Protein AF-A0A9D9ZGE2-F1 (afdb_monomer_lite)

Foldseek 3Di:
DPPDDDWDWDKDFPDWDDDVFKIKTKIFTFTPVPWDADPVRDTDTDGGPWIKIWIWGDDPNDTDTPDIDTDDDPPDPPPPPDPPPPDPPDDDDDDDDDDDDDDDDDDDDDDDDDDDDDDDDDDDDDDDDDD

Structure (mmCIF, N/CA/C/O backbone):
data_AF-A0A9D9ZGE2-F1
#
_entry.id   AF-A0A9D9ZGE2-F1
#
loop_
_atom_site.group_PDB
_atom_site.id
_atom_site.type_symbol
_atom_site.label_atom_id
_atom_site.label_alt_id
_atom_site.label_comp_id
_atom_site.label_asym_id
_atom_site.label_entity_id
_atom_site.label_seq_id
_atom_site.pdbx_PDB_ins_code
_atom_site.Cartn_x
_atom_site.Cartn_y
_atom_site.Cartn_z
_atom_site.occupancy
_atom_site.B_iso_or_equiv
_atom_site.auth_seq_id
_atom_site.auth_comp_id
_atom_site.auth_asym_id
_atom_site.auth_atom_id
_atom_site.pdbx_PDB_model_num
ATOM 1 N N . PRO A 1 1 ? 7.849 -29.480 -13.359 1.00 67.81 1 PRO A N 1
ATOM 2 C CA . PRO A 1 1 ? 6.973 -28.349 -12.963 1.00 67.81 1 PRO A CA 1
ATOM 3 C C . PRO A 1 1 ? 7.719 -27.047 -13.257 1.00 67.81 1 PRO A C 1
ATOM 5 O O . PRO A 1 1 ? 8.902 -26.982 -12.942 1.00 67.81 1 PRO A O 1
ATOM 8 N N . LEU A 1 2 ? 7.077 -26.053 -13.877 1.00 56.00 2 LEU A N 1
ATOM 9 C CA . LEU A 1 2 ? 7.633 -24.700 -13.924 1.00 56.00 2 LEU A CA 1
ATOM 10 C C . LEU A 1 2 ? 7.489 -24.118 -12.517 1.00 56.00 2 LEU A C 1
ATOM 12 O O . LEU A 1 2 ? 6.386 -23.777 -12.095 1.00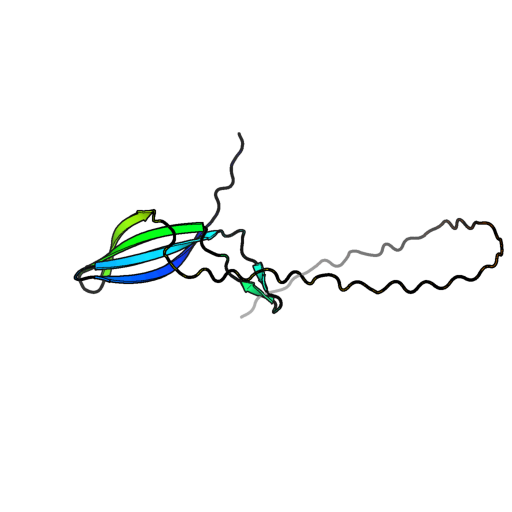 56.00 2 LEU A O 1
ATOM 16 N N . THR A 1 3 ? 8.574 -24.093 -11.751 1.00 73.38 3 THR A N 1
ATOM 17 C CA . THR A 1 3 ? 8.599 -23.390 -10.469 1.00 73.38 3 THR A CA 1
ATOM 18 C C . THR A 1 3 ? 8.658 -21.900 -10.783 1.00 73.38 3 THR A C 1
ATOM 20 O O . THR A 1 3 ? 9.728 -21.370 -11.071 1.00 73.38 3 THR A O 1
ATOM 23 N N . GLY A 1 4 ? 7.501 -21.240 -10.833 1.00 77.44 4 GLY A N 1
ATOM 24 C CA . GLY A 1 4 ? 7.446 -19.792 -11.005 1.00 77.44 4 GLY A CA 1
ATOM 25 C C . GLY A 1 4 ? 8.129 -19.103 -9.827 1.00 77.44 4 GLY A C 1
ATOM 26 O O . GLY A 1 4 ? 7.852 -19.438 -8.674 1.00 77.44 4 GLY A O 1
ATOM 27 N N . ILE A 1 5 ? 9.025 -18.160 -10.114 1.00 78.69 5 ILE A N 1
ATOM 28 C CA . ILE A 1 5 ? 9.553 -17.257 -9.092 1.00 78.69 5 ILE A CA 1
ATOM 29 C C . ILE A 1 5 ? 8.397 -16.392 -8.575 1.00 78.69 5 ILE A C 1
ATOM 31 O O . ILE A 1 5 ? 7.647 -15.812 -9.360 1.00 78.69 5 ILE A O 1
ATOM 35 N N . VAL A 1 6 ? 8.208 -16.345 -7.256 1.00 79.88 6 VAL A N 1
ATOM 36 C CA . VAL A 1 6 ? 7.264 -15.404 -6.643 1.00 79.88 6 VAL A CA 1
ATOM 37 C C . VAL A 1 6 ? 8.016 -14.089 -6.446 1.00 79.88 6 VAL A C 1
ATOM 39 O O . VAL A 1 6 ? 9.022 -14.095 -5.736 1.00 79.88 6 VAL A O 1
ATOM 42 N N . PRO A 1 7 ? 7.580 -12.979 -7.064 1.00 82.94 7 PRO A N 1
ATOM 43 C CA . PRO A 1 7 ? 8.262 -11.701 -6.912 1.00 82.94 7 PRO A CA 1
ATOM 44 C C . PRO A 1 7 ? 8.157 -11.183 -5.474 1.00 82.94 7 PRO A C 1
ATOM 46 O O . PRO A 1 7 ? 7.100 -11.263 -4.839 1.00 82.94 7 PRO A O 1
ATOM 49 N N . THR A 1 8 ? 9.259 -10.622 -4.980 1.00 91.25 8 THR A N 1
ATOM 50 C CA . THR A 1 8 ? 9.308 -9.897 -3.706 1.00 91.25 8 THR A CA 1
ATOM 51 C C . THR A 1 8 ? 8.859 -8.459 -3.927 1.00 91.25 8 THR A C 1
ATOM 53 O O . THR A 1 8 ? 9.272 -7.822 -4.896 1.00 91.25 8 THR A O 1
ATOM 56 N N . TYR A 1 9 ? 8.045 -7.941 -3.008 1.00 93.81 9 TYR A N 1
ATOM 57 C CA . TYR A 1 9 ? 7.539 -6.575 -3.064 1.00 93.81 9 TYR A CA 1
ATOM 58 C C . TYR A 1 9 ? 7.930 -5.759 -1.838 1.00 93.81 9 TYR A C 1
ATOM 60 O O . TYR A 1 9 ? 7.831 -6.246 -0.709 1.00 93.81 9 TYR A O 1
ATOM 68 N N . THR A 1 10 ? 8.252 -4.488 -2.070 1.00 94.31 10 THR A N 1
ATOM 69 C CA . THR A 1 10 ? 8.412 -3.474 -1.023 1.00 94.31 10 THR A CA 1
ATOM 70 C C . THR A 1 10 ? 7.162 -2.588 -0.990 1.00 94.31 10 THR A C 1
ATOM 72 O O . THR A 1 10 ? 6.855 -1.956 -2.002 1.00 94.31 10 THR A O 1
ATOM 75 N N . PRO A 1 11 ? 6.398 -2.544 0.116 1.00 95.19 11 PRO A N 1
ATOM 76 C CA . PRO A 1 11 ? 5.238 -1.665 0.223 1.00 95.19 11 PRO A CA 1
ATOM 77 C C . PRO A 1 11 ? 5.664 -0.214 0.480 1.00 95.19 11 PRO A C 1
ATOM 79 O O . PRO A 1 11 ? 6.529 0.035 1.317 1.00 95.19 11 PRO A O 1
ATOM 82 N N . ASP A 1 12 ? 4.991 0.732 -0.167 1.00 95.06 12 ASP A N 1
ATOM 83 C CA . ASP A 1 12 ? 5.158 2.169 0.045 1.00 95.06 12 ASP A CA 1
ATOM 84 C C . ASP A 1 12 ? 3.798 2.876 0.181 1.00 95.06 12 ASP A C 1
ATOM 86 O O . ASP A 1 12 ? 2.838 2.586 -0.539 1.00 95.06 12 ASP A O 1
ATOM 90 N N . VAL A 1 13 ? 3.681 3.797 1.139 1.00 95.88 13 VAL A N 1
ATOM 91 C CA . VAL A 1 13 ? 2.424 4.503 1.426 1.00 95.88 13 VAL A CA 1
ATOM 92 C C . VAL A 1 13 ? 2.351 5.770 0.582 1.00 95.88 13 VAL A C 1
ATOM 94 O O . VAL A 1 13 ? 2.889 6.809 0.945 1.00 95.88 13 VAL A O 1
ATOM 97 N N . ILE A 1 14 ? 1.587 5.713 -0.505 1.00 94.75 14 ILE A N 1
ATOM 98 C CA . ILE A 1 14 ? 1.497 6.812 -1.478 1.00 94.75 14 ILE A CA 1
ATOM 99 C C . ILE A 1 14 ? 0.396 7.831 -1.158 1.00 94.75 14 ILE A C 1
ATOM 101 O O . ILE A 1 14 ? 0.409 8.955 -1.659 1.00 94.75 14 ILE A O 1
ATOM 105 N N . LYS A 1 15 ? -0.609 7.452 -0.356 1.00 94.81 15 LYS A N 1
ATOM 106 C CA . LYS A 1 15 ? -1.697 8.362 0.035 1.00 94.81 15 LYS A CA 1
ATOM 107 C C . LYS A 1 15 ? -2.238 8.034 1.415 1.00 94.81 15 LYS A C 1
ATOM 109 O O . LYS A 1 15 ? -2.516 6.880 1.726 1.00 94.81 15 LYS A O 1
ATOM 114 N N . VAL A 1 16 ? -2.493 9.075 2.204 1.00 96.12 16 VAL A N 1
ATOM 115 C CA . VAL A 1 16 ? -3.126 8.981 3.524 1.00 96.12 16 VAL A CA 1
ATOM 116 C C . VAL A 1 16 ? -4.351 9.884 3.559 1.00 96.12 16 VAL A C 1
ATOM 118 O O . VAL A 1 16 ? -4.280 11.061 3.216 1.00 96.12 16 VAL A O 1
ATOM 121 N N . GLN A 1 17 ? -5.492 9.340 3.973 1.00 95.12 17 GLN A N 1
ATOM 122 C CA . GLN A 1 17 ? -6.753 10.070 4.079 1.00 95.12 17 GLN A CA 1
ATOM 123 C C . GLN A 1 17 ? -7.374 9.832 5.450 1.00 95.12 17 GLN A C 1
ATOM 125 O O . GLN A 1 17 ? -7.795 8.719 5.764 1.00 95.12 17 GLN A O 1
ATOM 130 N N . LYS A 1 18 ? -7.480 10.882 6.263 1.00 95.19 18 LYS A N 1
ATOM 131 C CA . LYS A 1 18 ? -8.202 10.820 7.538 1.00 95.19 18 LYS A CA 1
ATOM 132 C C . LYS A 1 18 ? -9.694 11.046 7.292 1.00 95.19 18 LYS A C 1
ATOM 134 O O . LYS A 1 18 ? -10.080 11.993 6.613 1.00 95.19 18 LYS A O 1
ATOM 139 N N . LYS A 1 19 ? -10.529 10.168 7.837 1.00 89.44 19 LYS A N 1
ATOM 140 C CA . LYS A 1 19 ? -11.995 10.252 7.846 1.00 89.44 19 LYS A CA 1
ATOM 141 C C . LYS A 1 19 ? -12.464 10.195 9.298 1.00 89.44 19 LYS A C 1
ATOM 143 O O . LYS A 1 19 ? -11.734 9.714 10.160 1.00 89.44 19 LYS A O 1
ATOM 148 N N . SER A 1 20 ? -13.669 10.686 9.585 1.00 83.44 20 SER A N 1
ATOM 149 C CA . SER A 1 20 ? -14.212 10.644 10.950 1.00 83.44 20 SER A CA 1
ATOM 150 C C . SER A 1 20 ? -14.229 9.196 11.468 1.00 83.44 20 SER A C 1
ATOM 152 O O . SER A 1 20 ? -14.977 8.365 10.956 1.00 83.44 20 SER A O 1
ATOM 154 N N . GLY A 1 21 ? -13.337 8.883 12.415 1.00 84.56 21 GLY A N 1
ATOM 155 C CA . GLY A 1 21 ? -13.178 7.559 13.030 1.00 84.56 21 GLY A CA 1
ATOM 156 C C . GLY A 1 21 ? -12.291 6.540 12.294 1.00 84.56 21 GLY A C 1
ATOM 157 O O . GLY A 1 21 ? -12.186 5.406 12.763 1.00 84.56 21 GLY A O 1
ATOM 158 N N . ALA A 1 22 ? -11.655 6.888 11.167 1.00 93.69 22 ALA A N 1
ATOM 159 C CA . ALA A 1 22 ? -10.780 5.962 10.436 1.00 93.69 22 ALA A CA 1
ATOM 160 C C . ALA A 1 22 ? -9.690 6.667 9.611 1.00 93.69 22 ALA A C 1
ATOM 162 O O . ALA A 1 22 ? -9.874 7.780 9.124 1.00 93.69 22 ALA A O 1
ATOM 163 N N . VAL A 1 23 ? -8.576 5.978 9.366 1.00 97.31 23 VAL A N 1
ATOM 164 C CA . VAL A 1 23 ? -7.529 6.416 8.429 1.00 97.31 23 VAL A CA 1
ATOM 165 C C . VAL A 1 23 ? -7.487 5.448 7.258 1.00 97.31 23 VAL A C 1
ATOM 167 O O . VAL A 1 23 ? -7.398 4.244 7.453 1.00 97.31 23 VAL A O 1
ATOM 170 N N . VAL A 1 24 ? -7.564 5.954 6.035 1.00 96.69 24 VAL A N 1
ATOM 171 C CA . VAL A 1 24 ? -7.462 5.152 4.815 1.00 96.69 24 VAL A CA 1
ATOM 172 C C . VAL A 1 24 ? -6.098 5.403 4.184 1.00 96.69 24 VAL A C 1
ATOM 174 O O . VAL A 1 24 ? -5.799 6.530 3.789 1.00 96.69 24 VAL A O 1
ATOM 177 N N . LEU A 1 25 ? -5.289 4.354 4.088 1.00 97.31 25 LEU A N 1
ATOM 178 C CA . LEU A 1 25 ? -4.017 4.335 3.377 1.00 97.31 25 LEU A CA 1
ATOM 179 C C . LEU A 1 25 ? -4.227 3.758 1.978 1.00 97.31 25 LEU A C 1
ATOM 181 O O . LEU A 1 25 ? -4.898 2.736 1.826 1.00 97.31 25 LEU A O 1
ATOM 185 N N . THR A 1 26 ? -3.616 4.377 0.977 1.00 97.06 26 THR A N 1
ATOM 186 C CA . THR A 1 26 ? -3.322 3.721 -0.297 1.00 97.06 26 THR A CA 1
ATOM 187 C C . THR A 1 26 ? -1.847 3.354 -0.278 1.00 97.06 26 THR A C 1
ATOM 189 O O . THR A 1 26 ? -1.002 4.219 -0.053 1.00 97.06 26 THR A O 1
ATOM 192 N N . VAL A 1 27 ? -1.559 2.077 -0.493 1.00 97.50 27 VAL A N 1
ATOM 193 C CA . VAL A 1 27 ? -0.216 1.498 -0.490 1.00 97.50 27 VAL A CA 1
ATOM 194 C C . VAL A 1 27 ? 0.081 0.999 -1.894 1.00 97.50 27 VAL A C 1
ATOM 196 O O . VAL A 1 27 ? -0.695 0.203 -2.421 1.00 97.50 27 VAL A O 1
ATOM 199 N N . GLY A 1 28 ? 1.163 1.479 -2.495 1.00 96.69 28 GLY A N 1
ATOM 200 C CA . GLY A 1 28 ? 1.743 0.903 -3.702 1.00 96.69 28 GLY A CA 1
ATOM 201 C C . GLY A 1 28 ? 2.727 -0.205 -3.331 1.00 96.69 28 GLY A C 1
ATOM 202 O O . GLY A 1 28 ? 3.393 -0.119 -2.305 1.00 96.69 28 GLY A O 1
ATOM 203 N N . TYR A 1 29 ? 2.817 -1.257 -4.134 1.00 95.69 29 TYR A N 1
ATOM 204 C CA . TYR A 1 29 ? 3.834 -2.295 -3.986 1.00 95.69 29 TYR A CA 1
ATOM 205 C C . TYR A 1 29 ? 4.835 -2.180 -5.130 1.00 95.69 29 TYR A C 1
ATOM 207 O O . TYR A 1 29 ? 4.459 -2.220 -6.299 1.00 95.69 29 TYR A O 1
ATOM 215 N N . LEU A 1 30 ? 6.103 -2.028 -4.763 1.00 94.38 30 LEU A N 1
ATOM 216 C CA . LEU A 1 30 ? 7.231 -1.870 -5.671 1.00 94.38 30 LEU A CA 1
ATOM 217 C C . LEU A 1 30 ? 7.857 -3.238 -5.935 1.00 94.38 30 LEU A C 1
ATOM 219 O O . LEU A 1 30 ? 8.252 -3.919 -4.983 1.00 94.38 30 LEU A O 1
ATOM 223 N N . ALA A 1 31 ? 7.926 -3.651 -7.200 1.00 92.19 31 ALA A N 1
ATOM 224 C CA . ALA A 1 31 ? 8.548 -4.914 -7.584 1.00 92.19 31 ALA A CA 1
ATOM 225 C C . ALA A 1 31 ? 10.069 -4.851 -7.352 1.00 92.19 31 ALA A C 1
ATOM 227 O O . ALA A 1 31 ? 10.740 -3.911 -7.780 1.00 92.19 31 ALA A O 1
ATOM 228 N N . GLY A 1 32 ? 10.619 -5.829 -6.627 1.00 89.31 32 GLY A N 1
ATOM 229 C CA . GLY A 1 32 ? 12.019 -5.799 -6.186 1.00 89.31 32 GLY A CA 1
ATOM 230 C C . GLY A 1 32 ? 13.059 -5.923 -7.305 1.00 89.31 32 GLY A C 1
ATOM 231 O O . GLY A 1 32 ? 14.210 -5.559 -7.102 1.00 89.31 32 GLY A O 1
ATOM 232 N N . ASP A 1 33 ? 12.668 -6.410 -8.478 1.00 89.19 33 ASP A N 1
ATOM 233 C CA . ASP A 1 33 ? 13.524 -6.631 -9.647 1.00 89.19 33 ASP A CA 1
ATOM 234 C C . ASP A 1 33 ? 13.640 -5.409 -10.577 1.00 89.19 33 ASP A C 1
ATOM 236 O O . ASP A 1 33 ? 14.413 -5.450 -11.528 1.00 89.19 33 ASP A O 1
ATOM 240 N N . GLN A 1 34 ? 12.900 -4.327 -10.306 1.00 88.44 34 GLN A N 1
ATOM 241 C CA . GLN A 1 34 ? 12.807 -3.145 -11.179 1.00 88.44 34 GLN A CA 1
ATOM 242 C C . GLN A 1 34 ? 13.557 -1.908 -10.645 1.00 88.44 34 GLN A C 1
ATOM 244 O O . GLN A 1 34 ? 13.406 -0.810 -11.175 1.00 88.44 34 GLN A O 1
ATOM 249 N N . TRP A 1 35 ? 14.354 -2.053 -9.585 1.00 91.44 35 TRP A N 1
ATOM 250 C CA . TRP A 1 35 ? 15.197 -0.966 -9.083 1.00 91.44 35 TRP A CA 1
ATOM 251 C C . TRP A 1 35 ? 16.324 -0.653 -10.071 1.00 91.44 35 TRP A C 1
ATOM 253 O O . TRP A 1 35 ? 17.021 -1.558 -10.527 1.00 91.44 35 TRP A O 1
ATOM 263 N N . ALA A 1 36 ? 16.525 0.629 -10.368 1.00 92.56 36 ALA A N 1
ATOM 264 C CA . ALA A 1 36 ? 17.507 1.085 -11.349 1.00 92.56 36 ALA A CA 1
ATOM 265 C C . ALA A 1 36 ? 18.457 2.119 -10.743 1.00 92.56 36 ALA A C 1
ATOM 267 O O . ALA A 1 36 ? 18.110 2.789 -9.777 1.00 92.56 36 ALA A O 1
ATOM 268 N N . GLN A 1 37 ? 19.646 2.267 -11.321 1.00 95.94 37 GLN A N 1
ATOM 269 C CA . GLN A 1 37 ? 20.587 3.317 -10.944 1.00 95.94 37 GLN A CA 1
ATOM 270 C C . GLN A 1 37 ? 20.414 4.521 -11.882 1.00 95.94 37 GLN A C 1
ATOM 272 O O . GLN A 1 37 ? 20.353 4.340 -13.099 1.00 95.94 37 GLN A O 1
ATOM 277 N N . ASN A 1 38 ? 20.313 5.739 -11.343 1.00 93.81 38 ASN A N 1
ATOM 278 C CA . ASN A 1 38 ? 20.327 6.956 -12.161 1.00 93.81 38 ASN A CA 1
ATOM 279 C C . ASN A 1 38 ? 21.762 7.317 -12.608 1.00 93.81 38 ASN A C 1
ATOM 281 O O . ASN A 1 38 ? 22.738 6.676 -12.220 1.00 93.81 38 ASN A O 1
ATOM 285 N N . SER A 1 39 ? 21.906 8.374 -13.411 1.00 93.88 39 SER A N 1
ATOM 286 C CA . SER A 1 39 ? 23.209 8.867 -13.890 1.00 93.88 39 SER A CA 1
ATOM 287 C C . SER A 1 39 ? 24.157 9.342 -12.783 1.00 93.88 39 SER A C 1
ATOM 289 O O . SER A 1 39 ? 25.354 9.469 -13.021 1.00 93.88 39 SER A O 1
ATOM 291 N N . GLU A 1 40 ? 23.632 9.626 -11.593 1.00 94.81 40 GLU A N 1
ATOM 292 C CA . GLU A 1 40 ? 24.388 10.087 -10.423 1.00 94.81 40 GLU A CA 1
ATOM 293 C C . GLU A 1 40 ? 24.859 8.915 -9.545 1.00 94.81 40 GLU A C 1
ATOM 295 O O . GLU A 1 40 ? 25.644 9.106 -8.619 1.00 94.81 40 GLU A O 1
ATOM 300 N N . GLY A 1 41 ? 24.444 7.687 -9.872 1.00 93.88 41 GLY A N 1
ATOM 301 C CA . GLY A 1 41 ? 24.792 6.488 -9.120 1.00 93.88 41 GLY A CA 1
ATOM 302 C C . GLY A 1 41 ? 23.784 6.116 -8.026 1.00 93.88 41 GLY A C 1
ATOM 303 O O . GLY A 1 41 ? 24.001 5.121 -7.329 1.00 93.88 41 GLY A O 1
ATOM 304 N N . ASP A 1 42 ? 22.675 6.843 -7.886 1.00 96.00 42 ASP A N 1
ATOM 305 C CA . ASP A 1 42 ? 21.663 6.566 -6.868 1.00 96.00 42 ASP A CA 1
ATOM 306 C C . ASP A 1 42 ? 20.668 5.500 -7.316 1.00 96.00 42 ASP A C 1
ATOM 308 O O . ASP A 1 42 ? 20.244 5.451 -8.473 1.00 96.00 42 ASP A O 1
ATOM 312 N N . MET A 1 43 ? 20.239 4.678 -6.359 1.00 93.50 43 MET A N 1
ATOM 313 C CA . MET A 1 43 ? 19.172 3.705 -6.567 1.00 93.50 43 MET A CA 1
ATOM 314 C C . MET A 1 43 ? 17.812 4.409 -6.594 1.00 93.50 43 MET A C 1
ATOM 316 O O . MET A 1 43 ? 17.352 4.953 -5.590 1.00 93.50 43 MET A O 1
ATOM 320 N N . VAL A 1 44 ? 17.147 4.349 -7.742 1.00 93.50 44 VAL A N 1
ATOM 321 C CA . VAL A 1 44 ? 15.803 4.868 -7.979 1.00 93.50 44 VAL A CA 1
ATOM 322 C C . VAL A 1 44 ? 14.794 3.730 -7.877 1.00 93.50 44 VAL A C 1
ATOM 324 O O . VAL A 1 44 ? 14.922 2.685 -8.522 1.00 93.50 44 VAL A O 1
ATOM 327 N N . ALA A 1 45 ? 13.781 3.950 -7.042 1.00 91.62 45 ALA A N 1
ATOM 328 C CA . ALA A 1 45 ? 12.668 3.033 -6.871 1.00 91.62 45 ALA A CA 1
ATOM 329 C C . ALA A 1 45 ? 11.777 3.005 -8.130 1.00 91.62 45 ALA A C 1
ATOM 331 O O . ALA A 1 45 ? 11.533 4.062 -8.718 1.00 91.62 45 ALA A O 1
ATOM 332 N N . PRO A 1 46 ? 11.256 1.831 -8.533 1.00 92.81 46 PRO A N 1
ATOM 333 C CA . PRO A 1 46 ? 10.309 1.739 -9.640 1.00 92.81 46 PRO A CA 1
ATOM 334 C C . PRO A 1 46 ? 8.951 2.349 -9.271 1.00 92.81 46 PRO A C 1
ATOM 336 O O . PRO A 1 46 ? 8.666 2.618 -8.103 1.00 92.81 46 PRO A O 1
ATOM 339 N N . GLU A 1 47 ? 8.071 2.505 -10.259 1.00 91.38 47 GLU A N 1
ATOM 340 C CA . GLU A 1 47 ? 6.664 2.791 -9.979 1.00 91.38 47 GLU A CA 1
ATOM 341 C C . GLU A 1 47 ? 5.943 1.546 -9.414 1.00 91.38 47 GLU A C 1
ATOM 343 O O . GLU A 1 47 ? 6.278 0.413 -9.778 1.00 91.38 47 GLU A O 1
ATOM 348 N N . PRO A 1 48 ? 4.937 1.717 -8.535 1.00 93.81 48 PRO A N 1
ATOM 349 C CA . PRO A 1 48 ? 4.154 0.592 -8.038 1.00 93.81 48 PRO A CA 1
ATOM 350 C C . PRO A 1 48 ? 3.331 -0.096 -9.136 1.00 93.81 48 PRO A C 1
ATOM 352 O O . PRO A 1 48 ? 2.609 0.565 -9.879 1.00 93.81 48 PRO A O 1
ATOM 355 N N . ASP A 1 49 ? 3.341 -1.432 -9.171 1.00 93.00 49 ASP A N 1
ATOM 356 C CA . ASP A 1 49 ? 2.536 -2.234 -10.115 1.00 93.00 49 ASP A CA 1
ATOM 357 C C . ASP A 1 49 ? 1.196 -2.710 -9.515 1.00 93.00 49 ASP A C 1
ATOM 359 O O . ASP A 1 49 ? 0.270 -3.119 -10.222 1.00 93.00 49 ASP A O 1
ATOM 363 N N . LYS A 1 50 ? 1.079 -2.648 -8.186 1.00 94.44 50 LYS A N 1
ATOM 364 C CA . LYS A 1 50 ? -0.061 -3.116 -7.397 1.00 94.44 50 LYS A CA 1
ATOM 365 C C . LYS A 1 50 ? -0.397 -2.101 -6.329 1.00 94.44 50 LYS A C 1
ATOM 367 O O . LYS A 1 50 ? 0.485 -1.529 -5.693 1.00 94.44 50 LYS A O 1
ATOM 372 N N . TYR A 1 51 ? -1.690 -1.960 -6.059 1.00 96.75 51 TYR A N 1
ATOM 373 C CA . TYR A 1 51 ? -2.181 -1.034 -5.052 1.00 96.75 51 TYR A CA 1
ATOM 374 C C . TYR A 1 51 ? -3.138 -1.722 -4.082 1.00 96.75 51 TYR A C 1
ATOM 376 O O . TYR A 1 51 ? -4.029 -2.482 -4.472 1.00 96.75 51 TYR A O 1
ATOM 384 N N . MET A 1 52 ? -2.974 -1.421 -2.796 1.00 97.62 52 MET A N 1
ATOM 385 C CA . MET A 1 52 ? -3.864 -1.859 -1.726 1.00 97.62 52 MET A CA 1
ATOM 386 C C . MET A 1 52 ? -4.417 -0.655 -0.978 1.00 97.62 52 MET A C 1
ATOM 388 O O . MET A 1 52 ? -3.716 0.309 -0.679 1.00 97.62 52 MET A O 1
ATOM 392 N N . LYS A 1 53 ? -5.694 -0.729 -0.631 1.00 97.38 53 LYS A N 1
ATOM 393 C CA . LYS A 1 53 ? -6.371 0.205 0.256 1.00 97.38 53 LYS A CA 1
ATOM 394 C C . LYS A 1 53 ? -6.479 -0.431 1.636 1.00 97.38 53 LYS A C 1
ATOM 396 O O . LYS A 1 53 ? -7.176 -1.434 1.807 1.00 97.38 53 LYS A O 1
ATOM 401 N N . ILE A 1 54 ? -5.814 0.168 2.616 1.00 98.12 54 ILE A N 1
ATOM 402 C CA . ILE A 1 54 ? -5.826 -0.281 4.007 1.00 98.12 54 ILE A CA 1
ATOM 403 C C . ILE A 1 54 ? -6.635 0.715 4.828 1.00 98.12 54 ILE A C 1
ATOM 405 O O . ILE A 1 54 ? -6.323 1.901 4.863 1.00 98.12 54 ILE A O 1
ATOM 409 N N . THR A 1 55 ? -7.675 0.241 5.506 1.00 97.56 55 THR A N 1
ATOM 410 C CA . THR A 1 55 ? -8.433 1.062 6.456 1.00 97.56 55 THR A CA 1
ATOM 411 C C . THR A 1 55 ? -7.953 0.741 7.857 1.00 97.56 55 THR A C 1
ATOM 413 O O . THR A 1 55 ? -7.996 -0.416 8.273 1.00 97.56 55 THR A O 1
ATOM 416 N N . LEU A 1 56 ? -7.538 1.762 8.590 1.00 97.94 56 LEU A N 1
ATOM 417 C CA . LEU A 1 56 ? -7.134 1.703 9.982 1.00 97.94 56 LEU A CA 1
ATOM 418 C C . LEU A 1 56 ? -8.229 2.296 10.868 1.00 97.94 56 LEU A C 1
ATOM 420 O O . LEU A 1 56 ? -8.860 3.293 10.505 1.00 97.94 56 LEU A O 1
ATOM 424 N N . ARG A 1 57 ? -8.418 1.712 12.050 1.00 96.31 57 ARG A N 1
ATOM 425 C CA . ARG A 1 57 ? -9.235 2.273 13.127 1.00 96.31 57 ARG A CA 1
ATOM 426 C C . ARG A 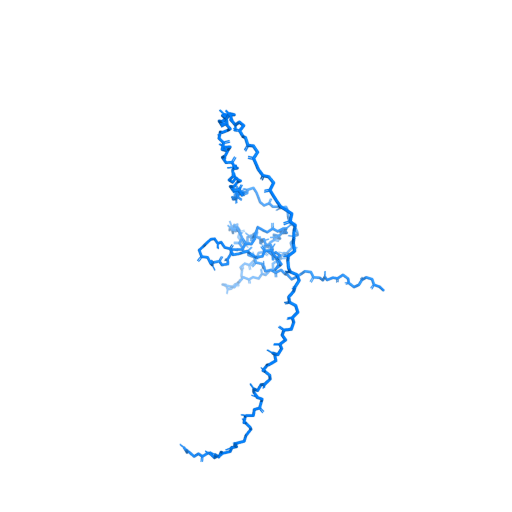1 57 ? -8.323 2.693 14.269 1.00 96.31 57 ARG A C 1
ATOM 428 O O . ARG A 1 57 ? -7.479 1.908 14.694 1.00 96.31 57 ARG A O 1
ATOM 435 N N . GLU A 1 58 ? -8.515 3.909 14.756 1.00 93.88 58 GLU A N 1
ATOM 436 C CA . GLU A 1 58 ? -7.857 4.370 15.973 1.00 93.88 58 GLU A CA 1
ATOM 437 C C . GLU A 1 58 ? -8.608 3.837 17.197 1.00 93.88 58 GLU A C 1
ATOM 439 O O . GLU A 1 58 ? -9.839 3.906 17.269 1.00 93.88 58 GLU A O 1
ATOM 444 N N . LYS A 1 59 ? -7.868 3.281 18.150 1.00 94.19 59 LYS A N 1
ATOM 445 C CA . LYS A 1 59 ? -8.369 2.877 19.459 1.00 94.19 59 LYS A CA 1
ATOM 446 C C . LYS A 1 59 ? -7.252 3.073 20.476 1.00 94.19 59 LYS A C 1
ATOM 448 O O . LYS A 1 59 ? -6.147 2.582 20.266 1.00 94.19 59 LYS A O 1
ATOM 453 N N . ASP A 1 60 ? -7.546 3.790 21.557 1.00 93.38 60 ASP A N 1
ATOM 454 C CA . ASP A 1 60 ? -6.610 4.035 22.662 1.00 93.38 60 ASP A CA 1
ATOM 455 C C . ASP A 1 60 ? -5.249 4.602 22.185 1.00 93.38 60 ASP A C 1
ATOM 457 O O . ASP A 1 60 ? -4.185 4.184 22.635 1.00 93.38 60 ASP A O 1
ATOM 461 N N . GLY A 1 61 ? -5.274 5.518 21.204 1.00 90.56 61 GLY A N 1
ATOM 462 C CA . GLY A 1 61 ? -4.077 6.132 20.605 1.00 90.56 61 GLY A CA 1
ATOM 463 C C . GLY A 1 61 ? -3.264 5.218 19.675 1.00 90.56 61 GLY A C 1
ATOM 464 O O . GLY A 1 61 ? -2.238 5.639 19.146 1.00 90.56 61 GLY A O 1
ATOM 465 N N . SER A 1 62 ? -3.717 3.982 19.451 1.00 95.19 62 SER A N 1
ATOM 466 C CA . SER A 1 62 ? -3.099 3.008 18.548 1.00 95.19 62 SER A CA 1
ATOM 467 C C . SER A 1 62 ? -3.943 2.799 17.292 1.00 95.19 62 SER A C 1
ATOM 469 O O . SER A 1 62 ? -5.171 2.892 17.324 1.00 95.19 62 SER A O 1
ATOM 471 N N . TYR A 1 63 ? -3.294 2.477 16.173 1.00 96.00 63 TYR A N 1
ATOM 472 C CA . TYR A 1 63 ? -3.974 2.158 14.918 1.00 96.00 63 TYR A CA 1
ATOM 473 C C . TYR A 1 63 ? -4.018 0.651 14.686 1.00 96.00 63 TYR A C 1
ATOM 475 O O . TYR A 1 63 ? -2.995 -0.027 14.731 1.00 96.00 63 TYR A O 1
ATOM 483 N N . TYR A 1 64 ? -5.204 0.144 14.366 1.00 97.06 64 TYR A N 1
ATOM 484 C CA . TYR A 1 64 ? -5.435 -1.261 14.051 1.00 97.06 64 TYR A CA 1
ATOM 485 C C . TYR A 1 64 ? -5.954 -1.403 12.628 1.00 97.06 64 TYR A C 1
ATOM 487 O O . TYR A 1 64 ? -6.800 -0.621 12.189 1.00 97.06 64 TYR A O 1
ATOM 495 N N . ILE A 1 65 ? -5.487 -2.425 11.913 1.00 97.25 65 ILE A N 1
ATOM 496 C CA . ILE A 1 65 ? -5.981 -2.734 10.572 1.00 97.25 65 ILE A CA 1
ATOM 497 C C . ILE A 1 65 ? -7.424 -3.232 10.682 1.00 97.25 65 ILE A C 1
ATOM 499 O O . ILE A 1 65 ? -7.695 -4.279 11.261 1.00 97.25 65 ILE A O 1
ATOM 503 N N . ASN A 1 66 ? -8.352 -2.470 10.110 1.00 96.88 66 ASN A N 1
ATOM 504 C CA . ASN A 1 66 ? -9.765 -2.823 10.016 1.00 96.88 66 ASN A CA 1
ATOM 505 C C . ASN A 1 66 ? -10.070 -3.578 8.711 1.00 96.88 66 ASN A C 1
ATOM 507 O O . ASN A 1 66 ? -10.919 -4.462 8.703 1.00 96.88 66 ASN A O 1
ATOM 511 N N . SER A 1 67 ? -9.412 -3.231 7.599 1.00 97.62 67 SER A N 1
ATOM 512 C CA . SER A 1 67 ? -9.584 -3.928 6.314 1.00 97.62 67 SER A CA 1
ATOM 513 C C . SER A 1 67 ? -8.391 -3.732 5.382 1.00 97.62 67 SER A C 1
ATOM 515 O O . SER A 1 67 ? -7.823 -2.641 5.361 1.00 97.62 67 SER A O 1
ATOM 517 N N . ILE A 1 68 ? -8.117 -4.720 4.528 1.00 98.00 68 ILE A N 1
ATOM 518 C CA . ILE A 1 68 ? -7.187 -4.628 3.392 1.00 98.00 68 ILE A CA 1
ATOM 519 C C . ILE A 1 68 ? -7.948 -5.039 2.131 1.00 98.00 68 ILE A C 1
ATOM 521 O O . ILE A 1 68 ? -8.634 -6.060 2.130 1.00 98.00 68 ILE A O 1
ATOM 525 N N . GLN A 1 69 ? -7.874 -4.226 1.080 1.00 97.81 69 GLN A N 1
ATOM 526 C CA . GLN A 1 69 ? -8.555 -4.473 -0.192 1.00 97.81 69 GLN A CA 1
ATOM 527 C C . GLN A 1 69 ? -7.631 -4.106 -1.349 1.00 97.81 69 GLN A C 1
ATOM 529 O O . GLN A 1 69 ? -6.999 -3.053 -1.298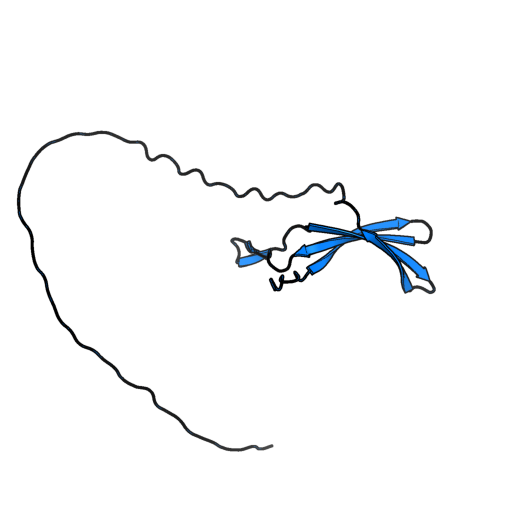 1.00 97.81 69 GLN A O 1
ATOM 534 N N . ALA A 1 70 ? -7.602 -4.912 -2.410 1.00 96.75 70 ALA A N 1
ATOM 535 C CA . ALA A 1 70 ? -7.003 -4.480 -3.669 1.00 96.75 70 ALA A CA 1
ATOM 536 C C . ALA A 1 70 ? -7.738 -3.238 -4.195 1.00 96.75 70 ALA A C 1
ATOM 538 O O . ALA A 1 70 ? -8.954 -3.100 -4.033 1.00 96.75 70 ALA A O 1
ATOM 539 N N . THR A 1 71 ? -6.996 -2.317 -4.798 1.00 95.50 71 THR A N 1
ATOM 540 C CA . THR A 1 71 ? -7.544 -1.109 -5.418 1.00 95.50 71 THR A CA 1
ATOM 541 C C . THR A 1 71 ? -6.813 -0.834 -6.724 1.00 95.50 71 THR A C 1
ATOM 543 O O . THR A 1 71 ? -5.711 -1.327 -6.943 1.00 95.50 71 THR A O 1
ATOM 546 N N . SER A 1 72 ? -7.430 -0.054 -7.604 1.00 92.62 72 SER A N 1
ATOM 547 C CA . SER A 1 72 ? -6.738 0.508 -8.760 1.00 92.62 72 SER A CA 1
ATOM 548 C C . SER A 1 72 ? -5.709 1.552 -8.321 1.00 92.62 72 SER A C 1
ATOM 550 O O . SER A 1 72 ? -5.795 2.080 -7.204 1.00 92.62 72 SER A O 1
ATOM 552 N N . SER A 1 73 ? -4.779 1.871 -9.226 1.00 89.00 73 SER A N 1
ATOM 553 C CA . SER A 1 73 ? -3.886 3.020 -9.068 1.00 89.00 73 SER A CA 1
ATOM 554 C C . SER A 1 73 ? -4.702 4.276 -8.738 1.00 89.00 73 SER A C 1
ATOM 556 O O . SER A 1 73 ? -5.785 4.464 -9.312 1.00 89.00 73 SER A O 1
ATOM 558 N N . PRO A 1 74 ? -4.273 5.098 -7.764 1.00 84.25 74 PRO A N 1
ATOM 559 C CA . PRO A 1 74 ? -4.914 6.381 -7.538 1.00 84.25 74 PRO A CA 1
ATOM 560 C C . PRO A 1 74 ? -4.709 7.286 -8.757 1.00 84.25 74 PRO A C 1
ATOM 562 O O . PRO A 1 74 ? -3.728 7.159 -9.480 1.00 84.25 74 PRO A O 1
ATOM 565 N N . GLU A 1 75 ? -5.602 8.255 -8.951 1.00 79.38 75 GLU A N 1
ATOM 566 C CA . GLU A 1 75 ? -5.367 9.341 -9.907 1.00 79.38 75 GLU A CA 1
ATOM 567 C C . GLU A 1 75 ? -4.284 10.279 -9.353 1.00 79.38 75 GLU A C 1
ATOM 569 O O . GLU A 1 75 ? -4.554 11.334 -8.780 1.00 79.38 75 GLU A O 1
ATOM 574 N N . THR A 1 76 ? -3.038 9.830 -9.425 1.00 62.59 76 THR A N 1
ATOM 575 C CA . THR A 1 76 ? -1.833 10.617 -9.186 1.00 62.59 76 THR A CA 1
ATOM 576 C C . THR A 1 76 ? -1.147 10.790 -10.528 1.00 62.59 76 THR A C 1
ATOM 578 O O . THR A 1 76 ? -1.038 9.824 -11.279 1.00 62.59 76 THR A O 1
ATOM 581 N N . ALA A 1 77 ? -0.705 12.004 -10.849 1.00 52.19 77 ALA A N 1
ATOM 582 C CA . ALA A 1 77 ? 0.104 12.225 -12.038 1.00 52.19 77 ALA A CA 1
ATOM 583 C C . ALA A 1 77 ? 1.356 11.335 -11.946 1.00 52.19 77 ALA A C 1
ATOM 585 O O . ALA A 1 77 ? 2.200 11.554 -11.079 1.00 52.19 77 ALA A O 1
ATOM 586 N N . THR A 1 78 ? 1.424 10.296 -12.780 1.00 55.59 78 THR A N 1
ATOM 587 C CA . THR A 1 78 ? 2.633 9.490 -12.979 1.00 55.59 78 THR A CA 1
ATOM 588 C C . THR A 1 78 ? 3.704 10.422 -13.534 1.00 55.59 78 THR A C 1
ATOM 590 O O . THR A 1 78 ? 3.507 11.072 -14.566 1.00 55.59 78 THR A O 1
ATOM 593 N N . THR A 1 79 ? 4.819 10.555 -12.818 1.00 55.12 79 THR A N 1
ATOM 594 C CA . THR A 1 79 ? 6.011 11.193 -13.376 1.00 55.12 79 THR A CA 1
ATOM 595 C C . THR A 1 79 ? 6.688 10.135 -14.228 1.00 55.12 79 THR A C 1
ATOM 597 O O . THR A 1 79 ? 7.639 9.485 -13.804 1.00 55.12 79 THR A O 1
ATOM 600 N N . ALA A 1 80 ? 6.177 9.954 -15.444 1.00 52.78 80 ALA A N 1
ATOM 601 C CA . ALA A 1 80 ? 6.901 9.239 -16.475 1.00 52.78 80 ALA A CA 1
ATOM 602 C C . ALA A 1 80 ? 8.177 10.039 -16.774 1.00 52.78 80 ALA A C 1
ATOM 604 O O . ALA A 1 80 ? 8.143 11.041 -17.493 1.00 52.78 80 ALA A O 1
ATOM 605 N N . VAL A 1 81 ? 9.309 9.623 -16.202 1.00 50.25 81 VAL A N 1
ATOM 606 C CA . VAL A 1 81 ? 10.615 10.046 -16.705 1.00 50.25 81 VAL A CA 1
ATOM 607 C C . VAL A 1 81 ? 10.754 9.371 -18.062 1.00 50.25 81 VAL A C 1
ATOM 609 O O . VAL A 1 81 ? 11.075 8.189 -18.159 1.00 50.25 81 VAL A O 1
ATOM 612 N N . GLN A 1 82 ? 10.398 10.101 -19.119 1.00 47.12 82 GLN A N 1
ATOM 613 C CA . GLN A 1 82 ? 10.618 9.633 -20.479 1.00 47.12 82 GLN A CA 1
ATOM 614 C C . GLN A 1 82 ? 12.119 9.365 -20.640 1.00 47.12 82 GLN A C 1
ATOM 616 O O . GLN A 1 82 ? 12.913 10.243 -20.286 1.00 47.12 82 GLN A O 1
ATOM 621 N N . PRO A 1 83 ? 12.538 8.201 -21.168 1.00 48.72 83 PRO A N 1
ATOM 622 C CA . PRO A 1 83 ? 13.912 8.056 -21.607 1.00 48.72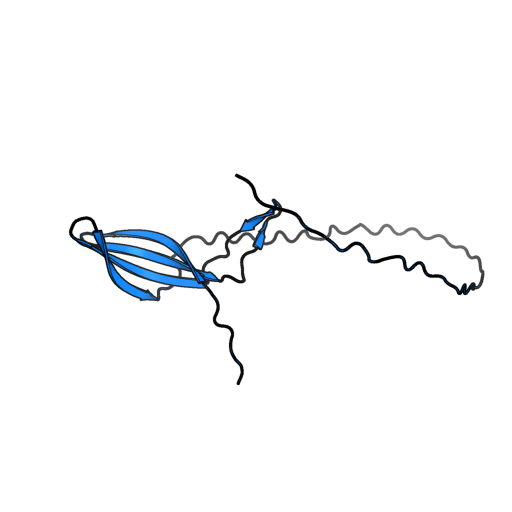 83 PRO A CA 1
ATOM 623 C C . PRO A 1 83 ? 14.142 9.120 -22.678 1.00 48.72 83 PRO A C 1
ATOM 625 O O . PRO A 1 83 ? 13.477 9.124 -23.718 1.00 48.72 83 PRO A O 1
ATOM 628 N N . VAL A 1 84 ? 15.045 10.060 -22.402 1.00 48.94 84 VAL A N 1
ATOM 629 C CA . VAL A 1 84 ? 15.509 11.004 -23.413 1.00 48.94 84 VAL A CA 1
ATOM 630 C C . VAL A 1 84 ? 16.223 10.150 -24.450 1.00 48.94 84 VAL A C 1
ATOM 632 O O . VAL A 1 84 ? 17.331 9.671 -24.230 1.00 48.94 84 VAL A O 1
ATOM 635 N N . THR A 1 85 ? 15.532 9.856 -25.547 1.00 48.03 85 THR A N 1
ATOM 636 C CA . THR A 1 85 ? 16.167 9.265 -26.717 1.00 48.03 85 THR A CA 1
ATOM 637 C C . THR A 1 85 ? 17.025 10.379 -27.294 1.00 48.03 85 THR A C 1
ATOM 639 O O . THR A 1 85 ? 16.501 11.280 -27.947 1.00 48.03 85 THR A O 1
ATOM 642 N N . GLU A 1 86 ? 18.324 10.378 -26.990 1.00 53.81 86 GLU A N 1
ATOM 643 C CA . GLU A 1 86 ? 19.276 11.163 -27.767 1.00 53.81 86 GLU A CA 1
ATOM 644 C C . GLU A 1 86 ? 19.189 10.655 -29.207 1.00 53.81 86 GLU A C 1
ATOM 646 O O . GLU A 1 86 ? 19.618 9.548 -29.534 1.00 53.81 86 GLU A O 1
ATOM 651 N N . ALA A 1 87 ? 18.529 11.433 -30.063 1.00 46.94 87 ALA A N 1
ATOM 652 C CA . ALA A 1 87 ? 18.552 11.196 -31.491 1.00 46.94 87 ALA A CA 1
ATOM 653 C C . ALA A 1 87 ? 20.019 11.272 -31.951 1.00 46.94 87 ALA A C 1
ATOM 655 O O . ALA A 1 87 ? 20.704 12.237 -31.597 1.00 46.94 87 ALA A O 1
ATOM 656 N N . PRO A 1 88 ? 20.528 10.302 -32.728 1.00 48.59 88 PRO A N 1
ATOM 657 C CA . PRO A 1 88 ? 21.833 10.454 -33.342 1.00 48.59 88 PRO A CA 1
ATOM 658 C C . PRO A 1 88 ? 21.757 11.638 -34.309 1.00 48.59 88 PRO A C 1
ATOM 660 O O . PRO A 1 88 ? 21.030 11.600 -35.300 1.00 48.59 88 PRO A O 1
ATOM 663 N N . THR A 1 89 ? 22.482 12.708 -33.990 1.00 46.12 89 THR A N 1
ATOM 664 C CA . THR A 1 89 ? 22.718 13.824 -34.904 1.00 46.12 89 THR A CA 1
ATOM 665 C C . THR A 1 89 ? 23.354 13.265 -36.175 1.00 46.12 89 THR A C 1
ATOM 667 O O . THR A 1 89 ? 24.483 12.773 -36.141 1.00 46.12 89 THR A O 1
ATOM 670 N N . GLU A 1 90 ? 22.608 13.322 -37.282 1.00 44.34 90 GLU A N 1
ATOM 671 C CA . GLU A 1 90 ? 23.105 13.082 -38.635 1.00 44.34 90 GLU A CA 1
ATOM 672 C C . GLU A 1 90 ? 24.375 13.908 -38.864 1.00 44.34 90 GLU A C 1
ATOM 674 O O . GLU A 1 90 ? 24.360 15.141 -38.862 1.00 44.34 90 GLU A O 1
ATOM 679 N N . VAL A 1 91 ? 25.489 13.212 -39.068 1.00 51.19 91 VAL A N 1
ATOM 680 C CA . VAL A 1 91 ? 26.670 13.782 -39.712 1.00 51.19 91 VAL A CA 1
ATOM 681 C C . VAL A 1 91 ? 26.301 14.096 -41.166 1.00 51.19 91 VAL A C 1
ATOM 683 O O . VAL A 1 91 ? 25.872 13.187 -41.877 1.00 51.19 91 VAL A O 1
ATOM 686 N N . PRO A 1 92 ? 26.437 15.346 -41.643 1.00 45.47 92 PRO A N 1
ATOM 687 C CA . PRO A 1 92 ? 26.123 15.656 -43.026 1.00 45.47 92 PRO A CA 1
ATOM 688 C C . PRO A 1 92 ? 27.181 15.042 -43.947 1.00 45.47 92 PRO A C 1
ATOM 690 O O . PRO A 1 92 ? 28.373 15.350 -43.855 1.00 45.47 92 PRO A O 1
ATOM 693 N N . GLU A 1 93 ? 26.722 14.193 -44.864 1.00 43.03 93 GLU A N 1
ATOM 694 C CA . GLU A 1 93 ? 27.498 13.741 -46.010 1.00 43.03 93 GLU A CA 1
ATOM 695 C C . GLU A 1 93 ? 27.906 14.956 -46.853 1.00 43.03 93 GLU A C 1
ATOM 697 O O . GLU A 1 93 ? 27.073 15.664 -47.419 1.00 43.03 93 GLU A O 1
ATOM 702 N N . THR A 1 94 ? 29.210 15.204 -46.956 1.00 40.97 94 THR A N 1
ATOM 703 C CA . THR A 1 94 ? 29.775 16.038 -48.019 1.00 40.97 94 THR A CA 1
ATOM 704 C C . THR A 1 94 ? 30.596 15.147 -48.936 1.00 40.97 94 THR A C 1
ATOM 706 O O . THR A 1 94 ? 31.657 14.643 -48.578 1.00 40.97 94 THR A O 1
ATOM 709 N N . ALA A 1 95 ? 30.059 14.932 -50.134 1.00 44.47 95 ALA A N 1
ATOM 710 C CA . ALA A 1 95 ? 30.743 14.275 -51.231 1.00 44.47 95 ALA A CA 1
ATOM 711 C C . ALA A 1 95 ? 31.946 15.111 -51.698 1.00 44.47 95 ALA A C 1
ATOM 713 O O . ALA A 1 95 ? 31.813 16.308 -51.953 1.00 44.47 95 ALA A O 1
ATOM 714 N N . SER A 1 96 ? 33.099 14.470 -51.894 1.00 41.50 96 SER A N 1
ATOM 715 C CA . SER A 1 96 ? 34.125 14.951 -52.821 1.00 41.50 96 SER A CA 1
ATOM 716 C C . SER A 1 96 ? 34.954 13.777 -53.338 1.00 41.50 96 SER A C 1
ATOM 718 O O . SER A 1 96 ? 35.551 13.024 -52.574 1.00 41.50 96 SER A O 1
ATOM 720 N N . SER A 1 97 ? 34.921 13.615 -54.657 1.00 43.91 97 SER A N 1
ATOM 721 C CA . SER A 1 97 ? 35.552 12.557 -55.441 1.00 43.91 97 SER A CA 1
ATOM 722 C C . SER A 1 97 ? 36.950 12.984 -55.892 1.00 43.91 97 SER A C 1
ATOM 724 O O . SER A 1 97 ? 37.088 14.080 -56.432 1.00 43.91 97 SER A O 1
ATOM 726 N N . ALA A 1 98 ? 37.952 12.107 -55.769 1.00 40.28 98 ALA A N 1
ATOM 727 C CA . ALA A 1 98 ? 39.146 12.107 -56.622 1.00 40.28 98 ALA A CA 1
ATOM 728 C C . ALA A 1 98 ? 39.848 10.734 -56.601 1.00 40.28 98 ALA A C 1
ATOM 730 O O . ALA A 1 98 ? 40.174 10.201 -55.543 1.00 40.28 98 ALA A O 1
ATOM 731 N N . GLU A 1 99 ? 40.052 10.188 -57.802 1.00 38.19 99 GLU A N 1
ATOM 732 C CA . GLU A 1 99 ? 40.829 8.993 -58.149 1.00 38.19 99 GLU A CA 1
ATOM 733 C C . GLU A 1 99 ? 42.292 9.044 -57.674 1.00 38.19 99 GLU A C 1
ATOM 735 O O . GLU A 1 99 ? 42.929 10.092 -57.751 1.00 38.19 99 GLU A O 1
ATOM 740 N N . ALA A 1 100 ? 42.869 7.890 -57.317 1.00 35.62 100 ALA A N 1
ATOM 741 C CA . ALA A 1 100 ? 43.885 7.194 -58.127 1.00 35.62 100 ALA A CA 1
ATOM 742 C C . ALA A 1 100 ? 44.548 6.046 -57.340 1.00 35.62 100 ALA A C 1
ATOM 744 O O . ALA A 1 100 ? 44.738 6.103 -56.129 1.00 35.62 100 ALA A O 1
ATOM 745 N N . ALA A 1 101 ? 44.868 4.990 -58.084 1.00 39.91 101 ALA A N 1
ATOM 746 C CA . ALA A 1 101 ? 45.363 3.682 -57.673 1.00 39.91 101 ALA A CA 1
ATOM 747 C C . ALA A 1 101 ? 46.708 3.669 -56.920 1.00 39.91 101 ALA A C 1
ATOM 749 O O . ALA A 1 101 ? 47.574 4.494 -57.192 1.00 39.91 101 ALA A O 1
ATOM 750 N N . SER A 1 102 ? 46.937 2.625 -56.109 1.00 38.50 102 SER A N 1
ATOM 751 C CA . SER A 1 102 ? 48.109 1.748 -56.283 1.00 38.50 102 SER A CA 1
ATOM 752 C C . SER A 1 102 ? 47.992 0.450 -55.471 1.00 38.50 102 SER A C 1
ATOM 754 O O . SER A 1 102 ? 47.656 0.457 -54.290 1.00 38.50 102 SER A O 1
ATOM 756 N N . GLU A 1 103 ? 48.301 -0.656 -56.146 1.00 41.75 103 GLU A N 1
ATOM 757 C CA . GLU A 1 103 ? 48.521 -2.020 -55.652 1.00 41.75 103 GLU A CA 1
ATOM 758 C C . GLU A 1 103 ? 49.453 -2.105 -54.433 1.00 41.75 103 GLU A C 1
ATOM 760 O O . GLU A 1 103 ? 50.471 -1.417 -54.389 1.00 41.75 103 GLU A O 1
ATOM 765 N N . THR A 1 104 ? 49.214 -3.054 -53.519 1.00 36.44 104 THR A N 1
ATOM 766 C CA . THR A 1 104 ? 50.041 -4.279 -53.390 1.00 36.44 104 THR A CA 1
ATOM 767 C C . THR A 1 104 ? 49.500 -5.249 -52.328 1.00 36.44 104 THR A C 1
ATOM 769 O O . THR A 1 104 ? 48.728 -4.900 -51.442 1.00 36.44 104 THR A O 1
ATOM 772 N N . GLN A 1 105 ? 49.859 -6.510 -52.540 1.00 42.91 105 GLN A N 1
ATOM 773 C CA . GLN A 1 105 ? 49.327 -7.775 -52.031 1.00 42.91 105 GLN A CA 1
ATOM 774 C C . GLN A 1 105 ? 49.846 -8.183 -50.619 1.00 42.91 105 GLN A C 1
ATOM 776 O O . GLN A 1 105 ? 50.569 -7.407 -50.000 1.00 42.91 105 GLN A O 1
ATOM 781 N N . PRO A 1 106 ? 49.428 -9.352 -50.073 1.00 49.94 106 PRO A N 1
ATOM 782 C CA . PRO A 1 106 ? 49.273 -9.602 -48.638 1.00 49.94 106 PRO A CA 1
ATOM 783 C C . PRO A 1 106 ? 50.481 -10.288 -47.969 1.00 49.94 106 PRO A C 1
ATOM 785 O O . PRO A 1 106 ? 51.477 -10.579 -48.617 1.00 49.94 106 PRO A O 1
ATOM 788 N N . VAL A 1 107 ? 50.259 -10.641 -46.693 1.00 37.84 107 VAL A N 1
ATOM 789 C CA . VAL A 1 107 ? 50.944 -11.586 -45.783 1.00 37.84 107 VAL A CA 1
ATOM 790 C C . VAL A 1 107 ? 51.936 -11.003 -44.773 1.00 37.84 107 VAL A C 1
ATOM 792 O O . VAL A 1 107 ? 52.943 -10.398 -45.120 1.00 37.84 107 VAL A O 1
ATOM 795 N N . SER A 1 108 ? 51.699 -11.304 -43.495 1.00 47.28 108 SER A N 1
ATOM 796 C CA . SER A 1 108 ? 52.602 -12.167 -42.723 1.00 47.28 108 SER A CA 1
ATOM 797 C C . SER A 1 108 ? 51.866 -12.733 -41.512 1.00 47.28 108 SER A C 1
ATOM 799 O O . SER A 1 108 ? 51.444 -12.012 -40.613 1.00 47.28 108 SER A O 1
ATOM 801 N N . ASP A 1 109 ? 51.692 -14.047 -41.577 1.00 44.75 109 ASP A N 1
ATOM 802 C CA . ASP A 1 109 ? 51.491 -14.954 -40.457 1.00 44.75 109 ASP A CA 1
ATOM 803 C C . ASP A 1 109 ? 52.735 -14.916 -39.549 1.00 44.75 109 ASP A C 1
ATOM 805 O O . ASP A 1 109 ? 53.853 -14.716 -40.032 1.00 44.75 109 ASP A O 1
ATOM 809 N N . GLY A 1 110 ? 52.540 -15.058 -38.240 1.00 44.47 110 GLY A N 1
ATOM 810 C CA . GLY A 1 110 ? 53.563 -14.782 -37.230 1.00 44.47 110 GLY A CA 1
ATOM 811 C C . GLY A 1 110 ? 53.223 -15.379 -35.869 1.00 44.47 110 GLY A C 1
ATOM 812 O O . GLY A 1 110 ? 53.005 -14.655 -34.906 1.00 44.47 110 GLY A O 1
ATOM 813 N N . THR A 1 111 ? 53.130 -16.706 -35.866 1.00 40.03 111 THR A N 1
ATOM 814 C CA . THR A 1 111 ? 53.272 -17.685 -34.777 1.00 40.03 111 THR A CA 1
ATOM 815 C C . THR A 1 111 ? 54.126 -17.287 -33.562 1.00 40.03 111 THR A C 1
ATOM 817 O O . THR A 1 111 ? 55.145 -16.616 -33.701 1.00 40.03 111 THR A O 1
ATOM 820 N N . ASP A 1 112 ? 53.752 -17.913 -32.434 1.00 38.44 112 ASP A N 1
ATOM 821 C CA . ASP A 1 112 ? 54.524 -18.189 -31.207 1.00 38.44 112 ASP A CA 1
ATOM 822 C C . ASP A 1 112 ? 54.820 -17.005 -30.283 1.00 38.44 112 ASP A C 1
ATOM 824 O O . ASP A 1 112 ? 55.138 -15.907 -30.709 1.00 38.44 112 ASP A O 1
ATOM 828 N N . ALA A 1 113 ? 54.882 -17.147 -28.966 1.00 41.12 113 ALA A N 1
ATOM 829 C CA . ALA A 1 113 ? 54.535 -18.170 -27.984 1.00 41.12 113 ALA A CA 1
ATOM 830 C C . ALA A 1 113 ? 55.013 -17.587 -26.644 1.00 41.12 113 ALA A C 1
ATOM 832 O O . ALA A 1 113 ? 55.818 -16.654 -26.614 1.00 41.12 113 ALA A O 1
ATOM 833 N N . SER A 1 114 ? 54.654 -18.275 -25.565 1.00 49.09 114 SER A N 1
ATOM 834 C CA . SER A 1 114 ? 55.296 -18.215 -24.246 1.00 49.09 114 SER A CA 1
ATOM 835 C C . SER A 1 114 ? 54.694 -17.145 -23.326 1.00 49.09 114 SER A C 1
ATOM 837 O O . SER A 1 114 ? 54.908 -15.954 -23.501 1.00 49.09 114 SER A O 1
ATOM 839 N N . ASP A 1 115 ? 53.759 -17.493 -22.445 1.00 49.50 115 ASP A N 1
ATOM 840 C CA . ASP A 1 115 ? 53.947 -18.324 -21.244 1.00 49.50 115 ASP A CA 1
ATOM 841 C C . ASP A 1 115 ? 54.744 -17.571 -20.166 1.00 49.50 115 ASP A C 1
ATOM 843 O O .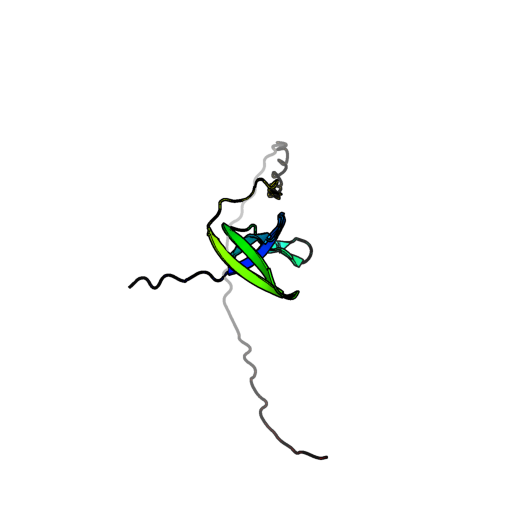 ASP A 1 115 ? 55.934 -17.295 -20.303 1.00 49.50 115 ASP A O 1
ATOM 847 N N . THR A 1 116 ? 54.056 -17.203 -19.087 1.00 51.00 116 THR A N 1
ATOM 848 C CA . THR A 1 116 ? 54.643 -17.009 -17.757 1.00 51.00 116 THR A CA 1
ATOM 849 C C . THR A 1 116 ? 53.537 -17.281 -16.745 1.00 51.00 116 THR A C 1
ATOM 851 O O . THR A 1 116 ? 52.786 -16.399 -16.331 1.00 51.00 116 THR A O 1
ATOM 854 N N . ALA A 1 117 ? 53.427 -18.556 -16.386 1.00 49.50 117 ALA A N 1
ATOM 855 C CA . ALA A 1 117 ? 52.973 -18.969 -15.073 1.00 49.50 117 ALA A CA 1
ATOM 856 C C . ALA A 1 117 ? 54.003 -18.536 -14.018 1.00 49.50 117 ALA A C 1
ATOM 858 O O . ALA A 1 117 ? 55.190 -18.795 -14.196 1.00 49.50 117 ALA A O 1
ATOM 859 N N . ALA A 1 118 ? 53.540 -17.905 -12.937 1.00 49.19 118 ALA A N 1
ATOM 860 C CA . ALA A 1 118 ? 54.185 -17.871 -11.622 1.00 49.19 118 ALA A CA 1
ATOM 861 C C . ALA A 1 118 ? 53.368 -16.969 -10.676 1.00 49.19 118 ALA A C 1
ATOM 863 O O . ALA A 1 118 ? 53.036 -15.853 -11.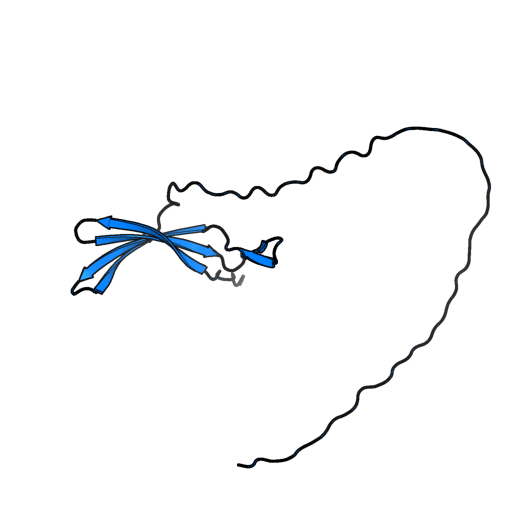054 1.00 49.19 118 ALA A O 1
ATOM 864 N N . GLU A 1 119 ? 53.008 -17.293 -9.441 1.00 52.34 119 GLU A N 1
ATOM 865 C CA . GLU A 1 119 ? 52.957 -18.527 -8.660 1.00 52.34 119 GLU A CA 1
ATOM 866 C C . GLU A 1 119 ? 51.903 -18.271 -7.567 1.00 52.34 119 GLU A C 1
ATOM 868 O O . GLU A 1 119 ? 51.704 -17.140 -7.117 1.00 52.34 119 GLU A O 1
ATOM 873 N N . SER A 1 120 ? 51.206 -19.327 -7.158 1.00 51.75 120 SER A N 1
ATOM 874 C CA . SER A 1 120 ? 50.470 -19.356 -5.896 1.00 51.75 120 SER A CA 1
ATOM 875 C C . SER A 1 120 ? 51.457 -19.744 -4.802 1.00 51.75 120 SER A C 1
ATOM 877 O O . SER A 1 120 ? 52.067 -20.789 -4.947 1.00 51.75 120 SER A O 1
ATOM 879 N N . ASP A 1 121 ? 51.607 -18.936 -3.754 1.00 51.50 121 ASP A N 1
ATOM 880 C CA . ASP A 1 121 ? 51.899 -19.355 -2.370 1.00 51.50 121 ASP A CA 1
ATOM 881 C C . ASP A 1 121 ? 52.131 -18.092 -1.522 1.00 51.50 121 ASP A C 1
ATOM 883 O O . ASP A 1 121 ? 52.917 -17.209 -1.853 1.00 51.50 121 ASP A O 1
ATOM 887 N N . THR A 1 122 ? 51.398 -17.902 -0.432 1.00 49.44 122 THR A N 1
ATOM 888 C CA . THR A 1 122 ? 51.938 -18.301 0.869 1.00 49.44 122 THR A CA 1
ATOM 889 C C . THR A 1 122 ? 50.804 -18.542 1.861 1.00 49.44 122 THR A C 1
ATOM 891 O O . THR A 1 122 ? 50.017 -17.652 2.185 1.00 49.44 122 THR A O 1
ATOM 894 N N . ALA A 1 123 ? 50.740 -19.774 2.356 1.00 47.16 123 ALA A N 1
ATOM 895 C CA . ALA A 1 123 ? 49.990 -20.157 3.540 1.00 47.16 123 ALA A CA 1
ATOM 896 C C . ALA A 1 123 ? 50.799 -19.922 4.833 1.00 47.16 123 ALA A C 1
ATOM 898 O O . ALA A 1 123 ? 52.028 -19.969 4.817 1.00 47.16 123 ALA A O 1
ATOM 899 N N . SER A 1 124 ? 50.053 -19.845 5.947 1.00 51.78 124 SER A N 1
ATOM 900 C CA . SER A 1 124 ? 50.457 -20.111 7.345 1.00 51.78 124 SER A CA 1
ATOM 901 C C . SER A 1 124 ? 51.255 -19.014 8.073 1.00 51.78 124 SER A C 1
ATOM 903 O O . SER A 1 124 ? 52.178 -18.439 7.523 1.00 51.78 124 SER A O 1
ATOM 905 N N . ALA A 1 125 ? 51.025 -18.695 9.351 1.00 49.34 125 ALA A N 1
ATOM 906 C CA . ALA A 1 125 ? 50.103 -19.198 10.369 1.00 49.34 125 ALA A CA 1
ATOM 907 C C . ALA A 1 125 ? 50.140 -18.259 11.603 1.00 49.34 125 ALA A C 1
ATOM 909 O O . ALA A 1 125 ? 51.131 -17.568 11.812 1.00 49.34 125 ALA A O 1
ATOM 910 N N . ASP A 1 126 ? 49.070 -18.326 12.408 1.00 48.78 126 ASP A N 1
ATOM 911 C CA . ASP A 1 126 ? 49.060 -18.391 13.885 1.00 48.78 126 ASP A CA 1
ATOM 912 C C . ASP A 1 126 ? 49.726 -17.278 14.731 1.00 48.78 126 ASP A C 1
ATOM 914 O O . ASP A 1 126 ? 50.927 -17.045 14.645 1.00 48.78 126 ASP A O 1
ATOM 918 N N . THR A 1 127 ? 48.966 -16.678 15.665 1.00 45.53 127 THR A N 1
ATOM 919 C CA . THR A 1 127 ? 49.220 -16.765 17.130 1.00 45.53 127 THR A CA 1
ATOM 920 C C . THR A 1 127 ? 48.430 -15.714 17.946 1.00 45.53 127 THR A C 1
ATOM 922 O O . THR A 1 127 ? 48.619 -14.511 17.805 1.00 45.53 127 THR A O 1
ATOM 925 N N . ALA A 1 128 ? 47.611 -16.251 18.859 1.00 45.75 128 ALA A N 1
ATOM 926 C CA . ALA A 1 128 ? 47.267 -15.844 20.234 1.00 45.75 128 ALA A CA 1
ATOM 927 C C . ALA A 1 128 ? 46.558 -14.525 20.628 1.00 45.75 128 ALA A C 1
ATOM 929 O O . ALA A 1 128 ? 46.925 -13.401 20.308 1.00 45.75 128 ALA A O 1
ATOM 930 N N . ALA A 1 129 ? 45.592 -14.776 21.518 1.00 47.19 129 ALA A N 1
ATOM 931 C CA . ALA A 1 129 ? 44.929 -13.933 22.503 1.00 47.19 129 ALA A CA 1
ATOM 932 C C . ALA A 1 129 ? 45.846 -13.164 23.477 1.00 47.19 129 ALA A C 1
ATOM 934 O O . ALA A 1 129 ? 46.923 -13.646 23.816 1.00 47.19 129 ALA A O 1
ATOM 935 N N . ALA A 1 130 ? 45.311 -12.054 24.007 1.00 44.94 130 ALA A N 1
ATOM 936 C CA . ALA A 1 130 ? 45.450 -11.470 25.362 1.00 44.94 130 ALA A CA 1
ATOM 937 C C . ALA A 1 130 ? 45.194 -9.949 25.243 1.00 44.94 130 ALA A C 1
ATOM 939 O O . ALA A 1 130 ? 45.668 -9.347 24.288 1.00 44.94 130 ALA A O 1
ATOM 940 N N . ALA A 1 131 ? 44.497 -9.227 26.117 1.00 46.00 131 ALA A N 1
ATOM 941 C CA . ALA A 1 131 ? 43.748 -9.473 27.345 1.00 46.00 131 ALA A CA 1
ATOM 942 C C . ALA A 1 131 ? 42.802 -8.267 27.536 1.00 46.00 131 ALA A C 1
ATOM 944 O O . ALA A 1 131 ? 43.109 -7.195 26.960 1.00 46.00 131 ALA A O 1
#

pLDDT: mean 72.62, std 23.42, range [35.62, 98.12]

Radius of gyration: 32.45 Å; chains: 1; bounding box: 70×44×86 Å

Secondary structure (DSSP, 8-state):
---PPPPPEEEEEEEEEEETTEEEEEEEEEETT--EE-TTS-EEPPPPSEEEEEEEEEETTEEEEEEEEEEPPPS---------------PPP--------------------------------------

Sequence (131 aa):
PLTGIVPTYTPDVIKVQKKSGAVVLTVGYLAGDQWAQNSEGDMVAPEPDKYMKITLREKDGSYYINSIQATSSPETATTAVQPVTEAPTEVPETASSAEAASETQPVSDGTDASDTAAESDTASADTAAAA